Protein AF-A0A094K873-F1 (afdb_monomer)

Mean predicted aligned error: 10.57 Å

Secondary structure (DSSP, 8-state):
-HHHHHHHHHHHHHHHHHHHHHHHHHHTTS-HHHHHS-S-----

Radius of gyration: 18.26 Å; Cα contacts (8 Å, |Δi|>4): 1; chains: 1; bounding box: 33×8×56 Å

Structure (mmCIF, N/CA/C/O backbone):
data_AF-A0A094K873-F1
#
_entry.id   AF-A0A094K873-F1
#
loop_
_atom_site.group_PDB
_atom_site.id
_atom_site.type_symbol
_atom_site.label_atom_id
_atom_site.label_alt_id
_atom_site.label_comp_id
_atom_site.label_asym_id
_atom_site.label_entity_id
_atom_site.label_seq_id
_atom_site.pdbx_PDB_ins_code
_atom_site.Cartn_x
_atom_site.Cartn_y
_atom_site.Cartn_z
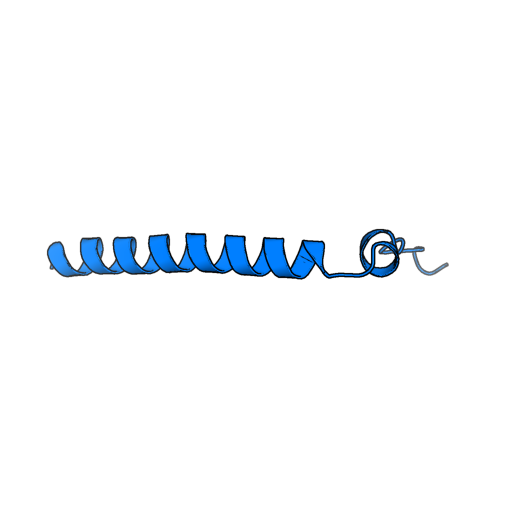_atom_site.occupancy
_atom_site.B_iso_or_equiv
_atom_site.auth_seq_id
_atom_site.auth_comp_id
_atom_site.auth_asym_id
_atom_site.auth_atom_id
_atom_site.pdbx_PDB_model_num
ATOM 1 N N . ASN A 1 1 ? -23.344 -2.054 19.005 1.00 60.97 1 ASN A N 1
ATOM 2 C CA . ASN A 1 1 ? -22.922 -2.353 17.610 1.00 60.97 1 ASN A CA 1
ATOM 3 C C . ASN A 1 1 ? -22.020 -1.306 16.939 1.00 60.97 1 ASN A C 1
ATOM 5 O O . ASN A 1 1 ? -21.424 -1.635 15.924 1.00 60.97 1 ASN A O 1
ATOM 9 N N . GLY A 1 2 ? -21.830 -0.092 17.485 1.00 61.19 2 GLY A N 1
ATOM 10 C CA . GLY A 1 2 ? -20.985 0.943 16.851 1.00 61.19 2 GLY A CA 1
ATOM 11 C C . GLY A 1 2 ? -19.462 0.735 16.938 1.00 61.19 2 GLY A C 1
ATOM 12 O O . GLY A 1 2 ? -18.739 1.164 16.042 1.00 61.19 2 GLY A O 1
ATOM 13 N N . LEU A 1 3 ? -18.964 0.040 17.969 1.00 63.47 3 LEU A N 1
ATOM 14 C CA . LEU A 1 3 ? -17.525 -0.230 18.150 1.00 63.47 3 LEU A CA 1
ATOM 15 C C . LEU A 1 3 ? -16.963 -1.178 17.073 1.00 63.47 3 LEU A C 1
ATOM 17 O O . LEU A 1 3 ? -15.931 -0.882 16.479 1.00 63.47 3 LEU A O 1
ATOM 21 N N . LYS A 1 4 ? -17.706 -2.240 16.724 1.00 62.34 4 LYS A N 1
ATOM 22 C CA . LYS A 1 4 ? -17.335 -3.197 15.661 1.00 62.34 4 LYS A CA 1
ATOM 23 C C . LYS A 1 4 ? -17.257 -2.553 14.268 1.00 62.34 4 LYS A C 1
ATOM 25 O O . LYS A 1 4 ? -16.441 -2.960 13.448 1.00 62.34 4 LYS A O 1
ATOM 30 N N . LEU A 1 5 ? -18.073 -1.528 13.997 1.00 68.19 5 LEU A N 1
ATOM 31 C CA . LEU A 1 5 ? -18.028 -0.786 12.729 1.00 68.19 5 LEU A CA 1
ATOM 32 C C . LEU A 1 5 ? -16.789 0.114 12.628 1.00 68.19 5 LEU A C 1
ATOM 34 O O . LEU A 1 5 ? -16.205 0.226 11.551 1.00 68.19 5 LEU A O 1
ATOM 38 N N . LYS A 1 6 ? -16.370 0.736 13.739 1.00 69.31 6 LYS A N 1
ATOM 39 C CA . LYS A 1 6 ? -15.128 1.525 13.798 1.00 69.31 6 LYS A CA 1
ATOM 40 C C . LYS A 1 6 ? -13.891 0.635 13.652 1.00 69.31 6 LYS A C 1
ATOM 42 O O . LYS A 1 6 ? -12.994 0.971 12.888 1.00 69.31 6 LYS A O 1
ATOM 47 N N . GLU A 1 7 ? -13.888 -0.525 14.302 1.00 74.06 7 GLU A N 1
ATOM 48 C CA . GLU A 1 7 ? -12.814 -1.517 14.181 1.00 74.06 7 GLU A CA 1
ATOM 49 C C . GLU A 1 7 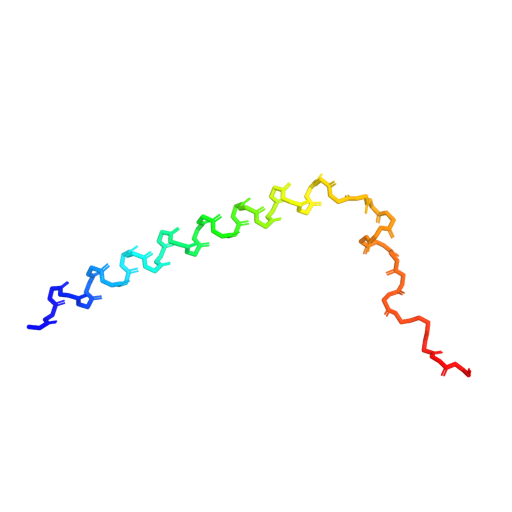? -12.723 -2.109 12.763 1.00 74.06 7 GLU A C 1
ATOM 51 O O . GLU A 1 7 ? -11.633 -2.244 12.208 1.00 74.06 7 GLU A O 1
ATOM 56 N N . GLY A 1 8 ? -13.865 -2.389 12.124 1.00 79.12 8 GLY A N 1
ATOM 57 C CA . GLY A 1 8 ? -13.920 -2.829 10.728 1.00 79.12 8 GLY A CA 1
ATOM 58 C C . GLY A 1 8 ? -13.359 -1.792 9.750 1.00 79.12 8 GLY A C 1
ATOM 59 O O . GLY A 1 8 ? -12.583 -2.158 8.868 1.00 79.12 8 GLY A O 1
ATOM 60 N N . ARG A 1 9 ? -13.688 -0.503 9.936 1.00 81.06 9 ARG A N 1
ATOM 61 C CA . ARG A 1 9 ? -13.112 0.601 9.143 1.00 81.06 9 ARG A CA 1
ATOM 62 C C . ARG A 1 9 ? -11.604 0.701 9.331 1.00 81.06 9 ARG A C 1
ATOM 64 O O . ARG A 1 9 ? -10.886 0.704 8.344 1.00 81.06 9 ARG A O 1
ATOM 71 N N . PHE A 1 10 ? -11.126 0.655 10.573 1.00 80.44 10 PHE A N 1
ATOM 72 C CA . PHE A 1 10 ? -9.695 0.687 10.876 1.00 80.44 10 PHE A CA 1
ATOM 73 C C . PHE A 1 10 ? -8.928 -0.464 10.205 1.00 80.44 10 PHE A C 1
ATOM 75 O O . PHE A 1 10 ? -7.895 -0.254 9.569 1.00 80.44 10 PHE A O 1
ATOM 82 N N . ARG A 1 11 ? -9.470 -1.688 10.269 1.00 87.12 11 ARG A N 1
ATOM 83 C CA . ARG A 1 11 ? -8.884 -2.855 9.589 1.00 87.12 11 ARG A CA 1
ATOM 84 C C . ARG A 1 11 ? -8.879 -2.697 8.066 1.00 87.12 11 ARG A C 1
ATOM 86 O O . ARG A 1 11 ? -7.906 -3.085 7.420 1.00 87.12 11 ARG A O 1
ATOM 93 N N . LEU A 1 12 ? -9.948 -2.144 7.492 1.00 88.94 12 LEU A N 1
ATOM 94 C CA . LEU A 1 12 ? -10.051 -1.857 6.059 1.00 88.94 12 LEU A CA 1
ATOM 95 C C . LEU A 1 12 ? -9.048 -0.789 5.613 1.00 88.94 12 LEU A C 1
ATOM 97 O O . LEU A 1 12 ? -8.370 -0.994 4.607 1.00 88.94 12 LEU A O 1
ATOM 101 N N . ASP A 1 13 ? -8.907 0.295 6.372 1.00 89.88 13 ASP A N 1
ATOM 102 C CA . ASP A 1 13 ? -8.000 1.400 6.059 1.00 89.88 13 ASP A CA 1
ATOM 103 C C . ASP A 1 13 ? -6.536 0.941 6.080 1.00 89.88 13 ASP A C 1
ATOM 105 O O . ASP A 1 13 ? -5.792 1.200 5.131 1.00 89.88 13 ASP A O 1
ATOM 109 N N . ILE A 1 14 ? -6.137 0.142 7.078 1.00 90.94 14 ILE A N 1
ATOM 110 C CA . ILE A 1 14 ? -4.798 -0.467 7.121 1.00 90.94 14 ILE A CA 1
ATOM 111 C C . ILE A 1 14 ? -4.575 -1.395 5.923 1.00 90.94 14 ILE A C 1
ATOM 113 O O . ILE A 1 14 ? -3.530 -1.330 5.269 1.00 90.94 14 ILE A O 1
ATOM 117 N N . ARG A 1 15 ? -5.552 -2.252 5.597 1.00 92.31 15 ARG A N 1
ATOM 118 C CA . ARG A 1 15 ? -5.437 -3.173 4.457 1.00 92.31 15 ARG A CA 1
ATOM 119 C C . ARG A 1 15 ? -5.313 -2.412 3.139 1.00 92.31 15 ARG A C 1
ATOM 121 O O . ARG A 1 15 ? -4.528 -2.826 2.290 1.00 92.31 15 ARG A O 1
ATOM 128 N N . LYS A 1 16 ? -6.041 -1.303 2.984 1.00 91.50 16 LYS A N 1
ATOM 129 C CA . LYS A 1 16 ? -5.977 -0.424 1.812 1.00 91.50 16 LYS A CA 1
ATOM 130 C C . LYS A 1 16 ? -4.587 0.193 1.663 1.00 91.50 16 LYS A C 1
ATOM 132 O O . LYS A 1 16 ? -4.000 0.076 0.592 1.00 91.50 16 LYS A O 1
ATOM 137 N N . ILE A 1 17 ? -4.027 0.760 2.734 1.00 91.62 17 ILE A N 1
ATOM 138 C CA . ILE A 1 17 ? -2.674 1.344 2.728 1.00 91.62 17 ILE A CA 1
ATOM 139 C C . ILE A 1 17 ? -1.622 0.280 2.378 1.00 91.62 17 ILE A C 1
ATOM 141 O O . ILE A 1 17 ? -0.783 0.499 1.503 1.00 91.62 17 ILE A O 1
ATOM 145 N N . PHE A 1 18 ? -1.698 -0.902 2.998 1.00 90.88 18 PHE A N 1
ATOM 146 C CA . PHE A 1 18 ? -0.760 -1.995 2.732 1.00 90.88 18 PHE A CA 1
ATOM 147 C C . PHE A 1 18 ? -0.845 -2.500 1.288 1.00 90.88 18 PHE A C 1
ATOM 149 O O . PHE A 1 18 ? 0.179 -2.758 0.653 1.00 90.88 18 PHE A O 1
ATOM 156 N N . PHE A 1 19 ? -2.061 -2.623 0.753 1.00 89.00 19 PHE A N 1
ATOM 157 C CA . PHE A 1 19 ? -2.273 -3.071 -0.616 1.00 89.00 19 PHE A CA 1
ATOM 158 C C . PHE A 1 19 ? -1.695 -2.073 -1.621 1.00 89.00 19 PHE A C 1
ATOM 160 O O . PHE A 1 19 ? -0.933 -2.481 -2.493 1.00 89.00 19 PHE A O 1
ATOM 167 N N . THR A 1 20 ? -1.953 -0.773 -1.447 1.00 89.25 20 THR A N 1
ATOM 168 C CA . THR A 1 20 ? -1.367 0.279 -2.291 1.00 89.25 20 THR A CA 1
ATOM 169 C C . THR A 1 20 ? 0.157 0.225 -2.264 1.00 89.25 20 THR A C 1
ATOM 171 O O . THR A 1 20 ? 0.793 0.221 -3.313 1.00 89.25 20 THR A O 1
ATOM 174 N N . MET A 1 21 ? 0.762 0.098 -1.083 1.00 92.12 21 MET A N 1
ATOM 175 C CA . MET A 1 21 ? 2.220 0.052 -0.952 1.00 92.12 21 MET A CA 1
ATOM 176 C C . MET A 1 21 ? 2.823 -1.206 -1.601 1.00 92.12 21 MET A C 1
ATOM 178 O O . MET A 1 21 ? 3.880 -1.141 -2.233 1.00 92.12 21 MET A O 1
ATOM 182 N N . ARG A 1 22 ? 2.130 -2.350 -1.511 1.00 89.31 22 ARG A N 1
ATOM 183 C CA . ARG A 1 22 ? 2.529 -3.601 -2.172 1.00 89.31 22 ARG A CA 1
ATOM 184 C C . ARG A 1 22 ? 2.418 -3.502 -3.692 1.00 89.31 22 ARG A C 1
ATOM 186 O O . ARG A 1 22 ? 3.327 -3.959 -4.380 1.00 89.31 22 ARG A O 1
ATOM 193 N N . VAL A 1 23 ? 1.349 -2.889 -4.197 1.00 86.44 23 VAL A N 1
ATOM 194 C CA . VAL A 1 23 ? 1.143 -2.642 -5.630 1.00 86.44 23 VAL A CA 1
ATOM 195 C C . VAL A 1 23 ? 2.216 -1.700 -6.158 1.00 86.44 23 VAL A C 1
ATOM 197 O O . VAL A 1 23 ? 2.882 -2.062 -7.115 1.00 86.44 23 VAL A O 1
ATOM 200 N N . VAL A 1 24 ? 2.479 -0.570 -5.497 1.00 86.25 24 VAL A N 1
ATOM 201 C CA . VAL A 1 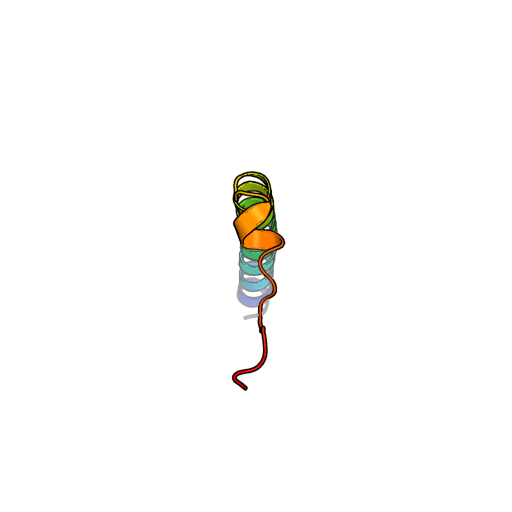24 ? 3.533 0.378 -5.902 1.00 86.25 24 VAL A CA 1
ATOM 202 C C . VAL A 1 24 ? 4.909 -0.293 -5.915 1.00 86.25 24 VAL A C 1
ATOM 204 O O . VAL A 1 24 ? 5.650 -0.178 -6.886 1.00 86.25 24 VAL A O 1
ATOM 207 N N . LYS A 1 25 ? 5.256 -1.068 -4.879 1.00 87.12 25 LYS A N 1
ATOM 208 C CA . LYS A 1 25 ? 6.520 -1.824 -4.846 1.00 87.12 25 LYS A CA 1
ATOM 209 C C . LYS A 1 25 ? 6.606 -2.872 -5.957 1.00 87.12 25 LYS A C 1
ATOM 211 O O . LYS A 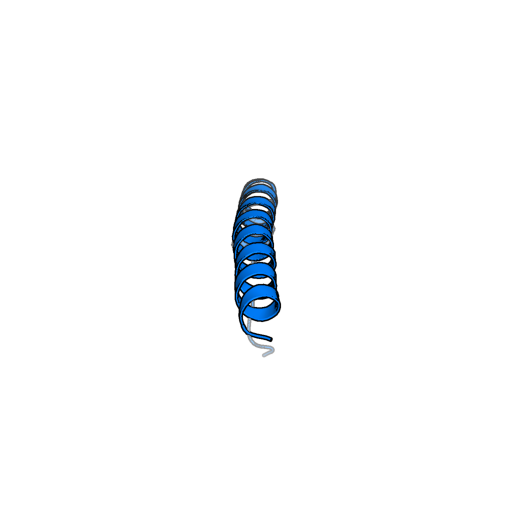1 25 ? 7.697 -3.129 -6.458 1.00 87.12 25 LYS A O 1
ATOM 216 N N . HIS A 1 26 ? 5.490 -3.507 -6.302 1.00 83.75 26 HIS A N 1
ATOM 217 C CA . HIS A 1 26 ? 5.446 -4.487 -7.380 1.00 83.75 26 HIS A CA 1
ATOM 218 C C . HIS A 1 26 ? 5.569 -3.811 -8.748 1.00 83.75 26 HIS A C 1
ATOM 220 O O . HIS A 1 26 ? 6.384 -4.246 -9.548 1.00 83.75 26 HIS A O 1
ATOM 226 N N . TRP A 1 27 ? 4.870 -2.696 -8.959 1.00 81.12 27 TRP A N 1
ATOM 227 C CA . TRP A 1 27 ? 4.956 -1.859 -10.156 1.00 81.12 27 TRP A CA 1
ATOM 228 C C . TRP A 1 27 ? 6.365 -1.328 -10.409 1.00 81.12 27 TRP A C 1
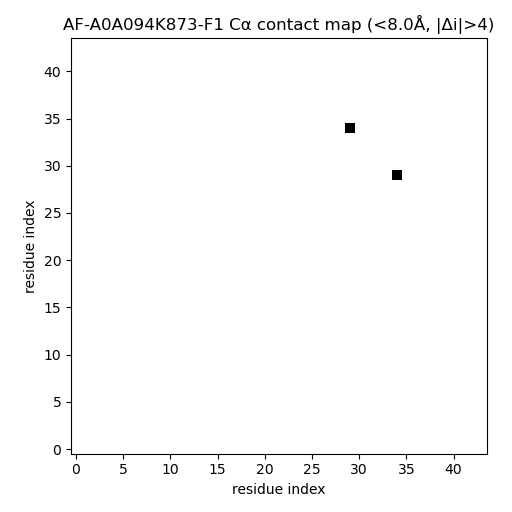ATOM 230 O O . TRP A 1 27 ? 6.866 -1.457 -11.516 1.00 81.12 27 TRP A O 1
ATOM 240 N N . ASN A 1 28 ? 7.055 -0.844 -9.374 1.00 79.00 28 ASN A N 1
ATOM 241 C CA . ASN A 1 28 ? 8.453 -0.407 -9.482 1.00 79.00 28 ASN A CA 1
ATOM 242 C C . ASN A 1 28 ? 9.435 -1.547 -9.826 1.00 79.00 28 ASN A C 1
ATOM 244 O O . ASN A 1 28 ? 10.595 -1.286 -10.128 1.00 79.00 28 ASN A O 1
ATOM 248 N N . ARG A 1 29 ? 9.001 -2.810 -9.729 1.00 82.44 29 ARG A N 1
ATOM 249 C CA . ARG A 1 29 ? 9.787 -4.002 -10.085 1.00 82.44 29 ARG A CA 1
ATOM 250 C C . ARG A 1 29 ? 9.358 -4.620 -11.415 1.00 82.44 29 ARG A C 1
ATOM 252 O O . ARG A 1 29 ? 10.007 -5.570 -11.846 1.00 82.44 29 ARG A O 1
ATOM 259 N N . LEU A 1 30 ? 8.277 -4.139 -12.030 1.00 78.31 30 LEU A N 1
ATOM 260 C CA . LEU A 1 30 ? 7.862 -4.617 -13.342 1.00 78.31 30 LEU A CA 1
ATOM 261 C C . LEU A 1 30 ? 8.780 -4.012 -14.416 1.00 78.31 30 LEU A C 1
ATOM 263 O O . LEU A 1 30 ? 9.142 -2.837 -14.313 1.00 78.31 30 LEU A O 1
ATOM 267 N N . PRO A 1 31 ? 9.175 -4.793 -15.438 1.00 72.00 31 PRO A N 1
ATOM 268 C CA . PRO A 1 31 ? 9.936 -4.265 -16.559 1.00 72.00 31 PRO A CA 1
ATOM 269 C C . PRO A 1 31 ? 9.130 -3.158 -17.232 1.00 72.00 31 PRO A C 1
ATOM 271 O O . PRO A 1 31 ? 7.940 -3.325 -17.504 1.00 72.00 31 PRO A O 1
ATOM 274 N N . ARG A 1 32 ? 9.788 -2.037 -17.524 1.00 71.94 32 ARG A N 1
ATOM 275 C CA . ARG A 1 32 ? 9.165 -0.884 -18.179 1.00 71.94 32 ARG A CA 1
ATOM 276 C C . ARG A 1 32 ? 8.520 -1.259 -19.521 1.00 71.94 32 ARG A C 1
ATOM 278 O O . ARG A 1 32 ? 7.474 -0.718 -19.832 1.00 71.94 32 ARG A O 1
ATOM 285 N N . GLU A 1 33 ? 9.048 -2.264 -20.223 1.00 63.88 33 GLU A N 1
ATOM 286 C CA . GLU A 1 33 ? 8.454 -2.848 -21.439 1.00 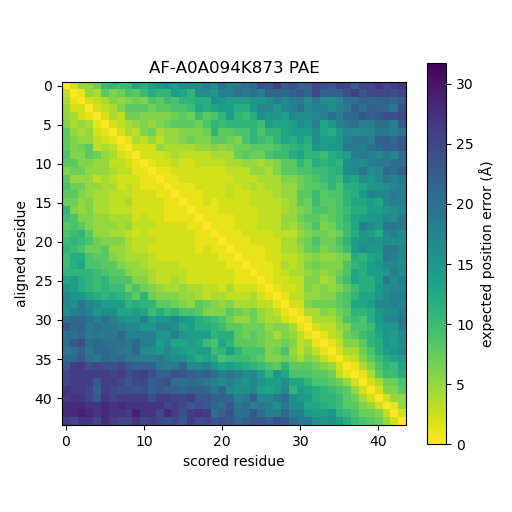63.88 33 GLU A CA 1
ATOM 287 C C . GLU A 1 33 ? 7.069 -3.477 -21.228 1.00 63.88 33 GLU A C 1
ATOM 289 O O . GLU A 1 33 ? 6.237 -3.403 -22.119 1.00 63.88 33 GLU A O 1
ATOM 294 N N . VAL A 1 34 ? 6.778 -4.067 -20.063 1.00 66.50 34 VAL A N 1
ATOM 295 C CA . VAL A 1 34 ? 5.444 -4.633 -19.761 1.00 66.50 34 VAL A CA 1
ATOM 296 C C . VAL A 1 34 ? 4.440 -3.522 -19.435 1.00 66.50 34 VAL A 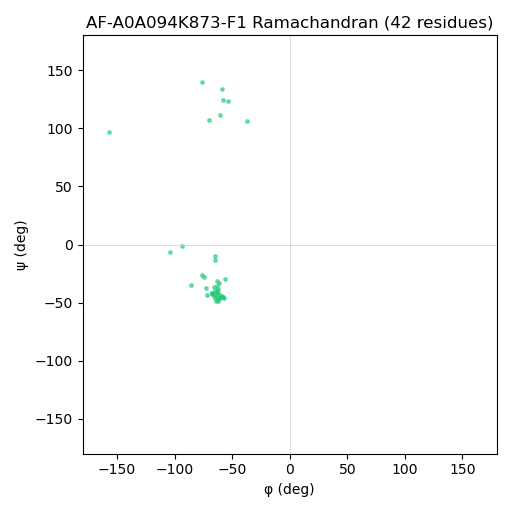C 1
ATOM 298 O O . VAL A 1 34 ? 3.239 -3.687 -19.628 1.00 66.50 34 VAL A O 1
ATOM 301 N N . VAL A 1 35 ? 4.937 -2.384 -18.941 1.00 67.06 35 VAL A N 1
ATOM 302 C CA . VAL A 1 35 ? 4.142 -1.199 -18.592 1.00 67.06 35 VAL A CA 1
ATOM 303 C C . VAL A 1 35 ? 3.917 -0.283 -19.803 1.00 67.06 35 VAL A C 1
ATOM 305 O O . VAL A 1 35 ? 2.854 0.321 -19.915 1.00 67.06 35 VAL A O 1
ATOM 308 N N . GLU A 1 36 ? 4.901 -0.187 -20.700 1.00 66.75 36 GLU A N 1
ATOM 309 C CA . GLU A 1 36 ? 4.864 0.586 -21.951 1.00 66.75 36 GLU A CA 1
ATOM 310 C C . GLU A 1 36 ? 4.431 -0.252 -23.164 1.00 66.75 36 GLU A C 1
ATOM 312 O O . GLU A 1 36 ? 4.302 0.300 -24.256 1.00 66.75 36 GLU A O 1
ATOM 317 N N . ALA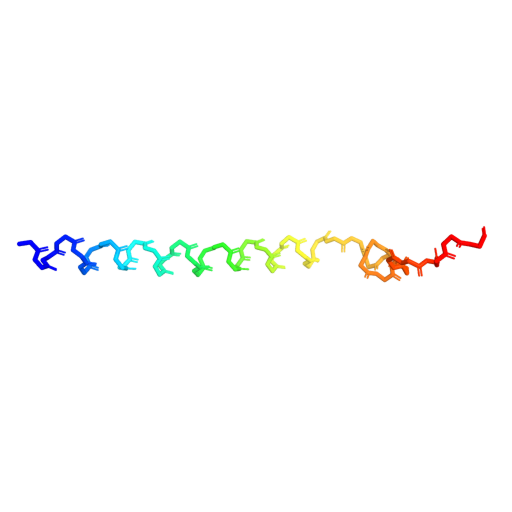 A 1 37 ? 4.168 -1.555 -22.998 1.00 66.31 37 ALA A N 1
ATOM 318 C CA . ALA A 1 37 ? 3.532 -2.355 -24.038 1.00 66.31 37 ALA A CA 1
ATOM 319 C C . ALA A 1 37 ? 2.225 -1.654 -24.447 1.00 66.31 37 ALA A C 1
ATOM 321 O O . ALA A 1 37 ? 1.385 -1.397 -23.576 1.00 66.31 37 ALA A O 1
ATOM 322 N N . PRO A 1 38 ? 2.031 -1.316 -25.736 1.00 64.50 38 PRO A N 1
ATOM 323 C CA . PRO A 1 38 ? 0.794 -0.698 -26.179 1.00 64.50 38 PRO A CA 1
ATOM 324 C C . PRO A 1 38 ? -0.316 -1.696 -25.862 1.00 64.50 38 PRO A C 1
ATOM 326 O O . PRO A 1 38 ? -0.350 -2.788 -26.424 1.00 64.50 38 PRO A O 1
ATOM 329 N N . SER A 1 39 ? -1.183 -1.369 -24.898 1.00 68.25 39 SER A N 1
ATOM 330 C CA . SER A 1 39 ? -2.146 -2.347 -24.374 1.00 68.25 39 SER A CA 1
ATOM 331 C C . SER A 1 39 ? -3.163 -2.804 -25.418 1.00 68.25 39 SER A C 1
ATOM 333 O O . SER A 1 39 ? -3.886 -3.762 -25.174 1.00 68.25 39 SER A O 1
ATOM 335 N N . LEU A 1 40 ? -3.206 -2.149 -26.576 1.00 64.81 40 LEU A N 1
ATOM 336 C CA . LE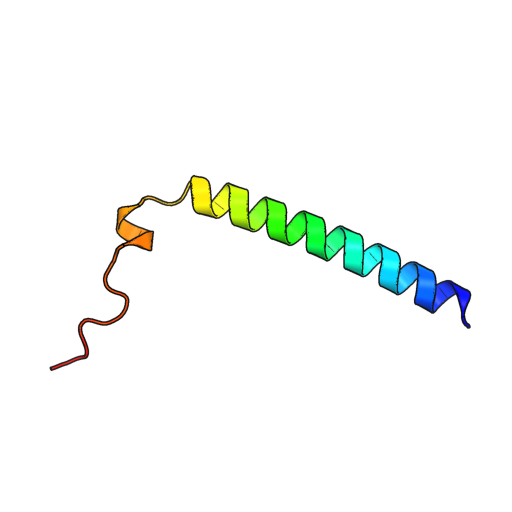U A 1 40 ? -4.044 -2.455 -27.717 1.00 64.81 40 LEU A CA 1
ATOM 337 C C . LEU A 1 40 ? -3.361 -1.850 -28.956 1.00 64.81 40 LEU A C 1
ATOM 339 O O . LEU A 1 40 ? -3.555 -0.673 -29.242 1.00 64.81 40 LEU A O 1
ATOM 343 N N . GLU A 1 41 ? -2.593 -2.629 -29.719 1.00 56.91 41 GLU A N 1
ATOM 344 C CA . GLU A 1 41 ? -2.733 -2.476 -31.172 1.00 56.91 41 GLU A CA 1
ATOM 345 C C . GLU A 1 41 ? -4.123 -3.062 -31.452 1.00 56.91 41 GLU A C 1
ATOM 347 O O . GLU A 1 41 ? -4.322 -4.262 -31.229 1.00 56.91 41 GLU A O 1
ATOM 352 N N . PRO A 1 42 ? -5.137 -2.231 -31.760 1.00 59.03 42 PRO A N 1
ATOM 353 C CA . PRO A 1 42 ? -6.475 -2.734 -31.998 1.00 59.03 42 PRO A CA 1
ATOM 354 C C . PRO A 1 42 ? -6.347 -3.727 -33.138 1.00 59.03 42 PRO A C 1
ATOM 356 O O . PRO A 1 42 ? -5.797 -3.381 -34.182 1.00 59.03 42 PRO A O 1
ATOM 359 N N . PHE A 1 43 ? -6.802 -4.956 -32.901 1.00 62.50 43 PHE A N 1
ATOM 360 C CA . PHE A 1 43 ? -6.970 -5.970 -33.930 1.00 62.50 43 PHE A CA 1
ATOM 361 C C . PHE A 1 43 ? -7.458 -5.295 -35.221 1.00 62.50 43 PHE A C 1
ATOM 363 O O . PHE A 1 43 ? -8.595 -4.822 -35.282 1.00 62.50 43 PHE A O 1
ATOM 370 N N . ARG A 1 44 ? -6.558 -5.172 -36.198 1.00 57.25 44 ARG A N 1
ATOM 371 C CA . ARG A 1 44 ? -6.923 -4.969 -37.595 1.00 57.25 44 ARG A CA 1
ATOM 372 C C . ARG A 1 44 ? -7.235 -6.325 -38.197 1.00 57.25 44 ARG A C 1
ATOM 374 O O . ARG A 1 44 ? -6.519 -7.289 -37.845 1.00 57.25 44 ARG A O 1
#

Foldseek 3Di:
DVVVVVVVVVVVVVVVVVVVVVVVVVVVVDPVCVVPVPPDPPDD

Solvent-accessible surface area (backbone atoms only — not comparable to full-atom values): 2746 Å² total; per-residue (Å²): 121,69,67,63,56,53,52,49,49,52,55,49,53,52,51,50,54,52,47,52,54,51,49,52,58,48,56,77,67,49,59,65,66,76,74,65,46,73,92,64,77,72,87,124

Organism: Antrostomus carolinensis (NCBI:txid279965)

Sequence (44 aa):
NGLKLKEGRFRLDIRKIFFTMRVVKHWNRLPREVVEAPSLEPFR

pLDDT: mean 76.25, std 11.6, range [56.91, 92.31]